Protein AF-A0A7Y0XD40-F1 (afdb_monomer)

Sequence (82 aa):
MALAARANIPLDLMYDVVTNAAGNSWMFENRMKHVVDGDYSPKSMVDIFVKDLNLVSDTAKDLKFPLPLSSTALNMFLSASN

Solvent-accessible surface area (backbone atoms only — not comparable to full-atom values): 4950 Å² total; per-residue (Å²): 106,73,68,42,54,75,69,71,41,59,56,68,59,54,51,54,54,36,63,77,38,94,80,45,45,74,67,51,61,60,55,49,48,31,63,64,72,67,54,78,75,85,86,66,66,60,58,58,55,40,54,53,43,46,55,52,50,54,55,26,58,79,67,73,50,91,53,72,68,59,53,54,48,36,55,54,38,56,74,70,45,131

pLDDT: mean 95.59, std 4.11, range [69.81, 98.56]

InterPro domains:
  IPR008927 6-phosphogluconate dehydrogenase-like, C-terminal domain superfamily [SSF48179] (1-81)
  IPR013328 6-phosphogluconate dehydrogenase, domain 2 [G3DSA:1.10.1040.10] (1-82)
  IPR029154 3-hydroxyisobutyrate dehydrogenase-like, NAD-binding domain [PF14833] (1-80)

Nearest PDB structures (foldseek):
  3g0o-assembly1_A  TM=9.723E-01  e=2.515E-08  Salmonella enterica subsp. enterica serovar Typhimurium
  2uyy-assembly1_D  TM=9.284E-01  e=4.586E-03  Homo sapiens
  5xvh-assembly1_A-2  TM=9.380E-01  e=4.884E-03  Pyrobaculum calidifontis JCM 11548
  3w6z-assembly1_A  TM=9.383E-01  e=6.696E-03  Pyrobaculum calidifontis JCM 11548
  4dll-assembly1_A  TM=9.423E-01  e=2.084E-02  Polaromonas sp. JS666

Foldseek 3Di:
DVVCVVVVHQLVVVLVVCCPDPNDDPCSNVPSVCVNVVNPPPPDALVVLLVVLVVVVVVCVVVVHDDVPSVVVNVVSVVVHD

Structure (mmCIF, N/CA/C/O backbone):
data_AF-A0A7Y0XD40-F1
#
_entry.id   AF-A0A7Y0XD40-F1
#
loop_
_atom_site.group_PDB
_atom_site.id
_atom_site.type_symbol
_atom_site.label_atom_id
_atom_site.label_alt_id
_atom_site.label_comp_id
_atom_site.label_asym_id
_atom_site.label_entity_id
_atom_site.label_seq_id
_atom_site.pdbx_PDB_ins_code
_atom_site.Cartn_x
_atom_site.Cartn_y
_atom_site.Cartn_z
_atom_site.occupancy
_atom_site.B_iso_or_equiv
_atom_site.auth_seq_id
_atom_site.auth_comp_id
_atom_site.auth_asym_id
_atom_site.auth_atom_id
_atom_site.pdbx_PDB_model_num
ATOM 1 N N . MET A 1 1 ? 7.616 -3.704 -4.450 1.00 93.12 1 MET A N 1
ATOM 2 C CA . MET A 1 1 ? 8.530 -2.995 -5.376 1.00 93.12 1 MET A CA 1
ATOM 3 C C . MET A 1 1 ? 9.883 -2.667 -4.754 1.00 93.12 1 MET A C 1
ATOM 5 O O . MET A 1 1 ? 10.877 -3.095 -5.316 1.00 93.12 1 MET A O 1
ATOM 9 N N . ALA A 1 2 ? 9.961 -2.011 -3.586 1.00 95.31 2 ALA A N 1
ATOM 10 C CA . ALA A 1 2 ? 11.249 -1.648 -2.965 1.00 95.31 2 ALA A CA 1
ATOM 11 C C . ALA A 1 2 ? 12.230 -2.828 -2.774 1.00 95.31 2 ALA A C 1
ATOM 13 O O . ALA A 1 2 ? 13.402 -2.721 -3.125 1.00 95.31 2 ALA A O 1
ATOM 14 N N . LEU A 1 3 ? 11.748 -3.979 -2.285 1.00 96.62 3 LEU A N 1
ATOM 15 C CA . LEU A 1 3 ? 12.588 -5.175 -2.141 1.00 96.62 3 LEU A CA 1
ATOM 16 C C . LEU A 1 3 ? 13.072 -5.726 -3.494 1.00 96.62 3 LEU A C 1
ATOM 18 O O . LEU A 1 3 ? 14.230 -6.110 -3.608 1.00 96.62 3 LEU A O 1
ATOM 22 N N . ALA A 1 4 ? 12.216 -5.718 -4.520 1.00 96.62 4 ALA A N 1
ATOM 23 C CA . ALA A 1 4 ? 12.583 -6.144 -5.872 1.00 96.62 4 ALA A CA 1
ATOM 24 C C . ALA A 1 4 ? 13.688 -5.246 -6.453 1.00 96.62 4 ALA A C 1
ATOM 26 O O . ALA A 1 4 ? 14.702 -5.759 -6.916 1.00 96.62 4 ALA A O 1
ATOM 27 N N . ALA A 1 5 ? 13.553 -3.920 -6.311 1.00 96.38 5 ALA A N 1
ATOM 28 C CA . ALA A 1 5 ? 14.603 -2.971 -6.686 1.00 96.38 5 ALA A CA 1
ATOM 29 C C . ALA A 1 5 ? 15.918 -3.259 -5.943 1.00 96.38 5 ALA A C 1
ATOM 31 O O . ALA A 1 5 ? 16.981 -3.307 -6.556 1.00 96.38 5 ALA A O 1
ATOM 32 N N . ARG A 1 6 ? 15.856 -3.522 -4.629 1.00 97.88 6 ARG A N 1
ATOM 33 C CA . ARG A 1 6 ? 17.045 -3.862 -3.830 1.00 97.88 6 ARG A CA 1
ATOM 34 C C . ARG A 1 6 ? 17.704 -5.175 -4.262 1.00 97.88 6 ARG A C 1
ATOM 36 O O . ARG A 1 6 ? 18.919 -5.300 -4.143 1.00 97.88 6 ARG A O 1
ATOM 43 N N . ALA A 1 7 ? 16.921 -6.128 -4.757 1.00 98.12 7 ALA A N 1
ATOM 44 C CA . ALA A 1 7 ? 17.390 -7.399 -5.298 1.00 98.12 7 ALA A CA 1
ATOM 45 C C . ALA A 1 7 ? 17.850 -7.311 -6.770 1.00 98.12 7 ALA A C 1
ATOM 47 O O . ALA A 1 7 ? 18.150 -8.342 -7.364 1.00 98.12 7 ALA A O 1
ATOM 48 N N . ASN A 1 8 ? 17.916 -6.107 -7.358 1.00 97.56 8 ASN A N 1
ATOM 49 C CA . ASN A 1 8 ? 18.219 -5.872 -8.776 1.00 97.56 8 ASN A CA 1
ATOM 50 C C . ASN A 1 8 ? 17.255 -6.582 -9.744 1.00 97.56 8 ASN A C 1
ATOM 52 O O . ASN A 1 8 ? 17.630 -6.928 -10.863 1.00 97.56 8 ASN A O 1
ATOM 56 N N . ILE A 1 9 ? 16.007 -6.798 -9.324 1.00 97.75 9 ILE A N 1
ATOM 57 C CA . ILE A 1 9 ? 14.952 -7.313 -10.196 1.00 97.75 9 ILE A CA 1
ATOM 58 C C . ILE A 1 9 ? 14.360 -6.125 -10.970 1.00 97.75 9 ILE A C 1
ATOM 60 O O . ILE A 1 9 ? 13.933 -5.155 -10.331 1.00 97.75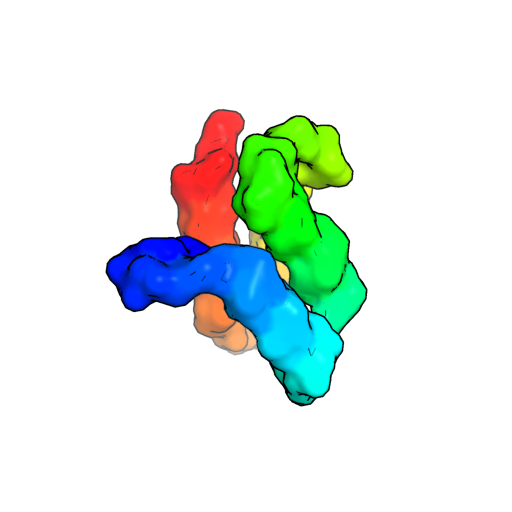 9 ILE A O 1
ATOM 64 N N . PRO A 1 10 ? 14.291 -6.182 -12.315 1.00 97.69 10 PRO A N 1
ATOM 65 C CA . PRO A 1 10 ? 13.631 -5.149 -13.106 1.00 97.69 10 PRO A CA 1
ATOM 66 C C . PRO A 1 10 ? 12.182 -4.942 -12.650 1.00 97.69 10 PRO A C 1
ATOM 68 O O . PRO A 1 10 ? 11.418 -5.902 -12.524 1.00 97.69 10 PRO A O 1
ATOM 71 N N . LEU A 1 11 ? 11.797 -3.692 -12.383 1.00 97.44 11 LEU A N 1
ATOM 72 C CA . LEU A 1 11 ? 10.477 -3.396 -11.823 1.00 97.44 11 LEU A CA 1
ATOM 73 C C . LEU A 1 11 ? 9.341 -3.673 -12.814 1.00 97.44 11 LEU A C 1
ATOM 75 O O . LEU A 1 11 ? 8.301 -4.159 -12.378 1.00 97.44 11 LEU A O 1
ATOM 79 N N . ASP A 1 12 ? 9.559 -3.463 -14.114 1.00 97.31 12 ASP A N 1
ATOM 80 C CA . ASP A 1 12 ? 8.601 -3.842 -15.163 1.00 97.31 12 ASP A CA 1
ATOM 81 C C . ASP A 1 12 ? 8.306 -5.345 -15.140 1.00 97.31 12 ASP A C 1
ATOM 83 O O . ASP A 1 12 ? 7.149 -5.759 -15.156 1.00 97.31 12 ASP A O 1
ATOM 87 N N . LEU A 1 13 ? 9.355 -6.166 -15.014 1.00 97.62 13 LEU A N 1
ATOM 88 C CA . LEU A 1 13 ? 9.217 -7.618 -14.915 1.00 97.62 13 LEU A CA 1
ATOM 89 C C . LEU A 1 13 ? 8.452 -8.016 -13.648 1.00 97.62 13 LEU A C 1
ATOM 91 O O . LEU A 1 13 ? 7.560 -8.855 -13.699 1.00 97.62 13 LEU A O 1
ATOM 95 N N . MET A 1 14 ? 8.780 -7.408 -12.504 1.00 97.12 14 MET A N 1
ATOM 96 C CA . MET A 1 14 ? 8.073 -7.686 -11.251 1.00 97.12 14 MET A CA 1
ATOM 97 C C . MET A 1 14 ? 6.591 -7.294 -11.335 1.00 97.12 14 MET A C 1
ATOM 99 O O . MET A 1 14 ? 5.732 -8.015 -10.828 1.00 97.12 14 MET A O 1
ATOM 103 N N . TYR A 1 15 ? 6.291 -6.156 -11.962 1.00 97.31 15 TYR A N 1
ATOM 104 C CA . TYR A 1 15 ? 4.925 -5.693 -12.177 1.00 97.31 15 TYR A CA 1
ATOM 105 C C . TYR A 1 15 ? 4.132 -6.682 -13.041 1.00 97.31 15 TYR A C 1
ATOM 107 O O . TYR A 1 15 ? 3.038 -7.087 -12.644 1.00 97.31 15 TYR A O 1
ATOM 115 N N . ASP A 1 16 ? 4.698 -7.117 -14.168 1.00 97.38 16 ASP A N 1
ATOM 116 C CA . ASP A 1 16 ? 4.059 -8.065 -15.086 1.00 97.38 16 ASP A CA 1
ATOM 117 C C . ASP A 1 16 ? 3.780 -9.419 -14.414 1.00 97.38 16 ASP A C 1
ATOM 119 O O . ASP A 1 16 ? 2.661 -9.938 -14.463 1.00 97.38 16 ASP A O 1
ATOM 123 N N . VAL A 1 17 ? 4.763 -9.948 -13.678 1.00 97.00 17 VAL A N 1
ATOM 124 C CA . VAL A 1 17 ? 4.621 -11.214 -12.946 1.00 97.00 17 VAL A CA 1
ATOM 125 C C . VAL A 1 17 ? 3.498 -11.144 -11.913 1.00 97.00 17 VAL A C 1
ATOM 127 O O . VAL A 1 17 ? 2.673 -12.052 -11.857 1.00 97.00 17 VAL A O 1
ATOM 130 N N . VAL A 1 18 ? 3.443 -10.093 -11.087 1.00 96.69 18 VAL A N 1
ATOM 131 C CA . VAL A 1 18 ? 2.399 -9.990 -10.052 1.00 96.69 18 VAL A CA 1
ATOM 132 C C . VAL A 1 18 ? 1.021 -9.792 -10.675 1.00 96.69 18 VAL A C 1
ATOM 134 O O . VAL A 1 18 ? 0.067 -10.401 -10.198 1.00 96.69 18 VAL A O 1
ATOM 137 N N . THR A 1 19 ? 0.923 -9.004 -11.749 1.00 97.12 19 THR A N 1
ATOM 138 C CA . THR A 1 19 ? -0.342 -8.737 -12.455 1.00 97.12 19 THR A CA 1
ATOM 139 C C . THR A 1 19 ? -0.951 -10.018 -13.038 1.00 97.12 19 THR A C 1
ATOM 141 O O . THR A 1 19 ? -2.165 -10.206 -13.007 1.00 97.12 19 THR A O 1
ATOM 144 N N . ASN A 1 20 ? -0.112 -10.948 -13.496 1.00 97.38 20 ASN A N 1
ATOM 145 C CA . ASN A 1 20 ? -0.547 -12.235 -14.044 1.00 97.38 20 ASN A CA 1
ATOM 146 C C . ASN A 1 20 ? -0.575 -13.379 -13.009 1.00 97.38 20 ASN A C 1
ATOM 148 O O . ASN A 1 20 ? -0.793 -14.536 -13.369 1.00 97.38 20 ASN A O 1
ATOM 152 N N . ALA A 1 21 ? -0.360 -13.084 -11.725 1.00 96.00 21 ALA A N 1
ATOM 153 C CA . ALA A 1 21 ? -0.352 -14.070 -10.648 1.00 96.00 21 ALA A CA 1
ATOM 154 C C . ALA A 1 21 ? -1.530 -13.884 -9.681 1.00 96.00 21 ALA A C 1
ATOM 156 O O . ALA A 1 21 ? -2.219 -12.867 -9.666 1.00 96.00 21 ALA A O 1
ATOM 157 N N . ALA A 1 22 ? -1.719 -14.856 -8.784 1.00 95.38 22 ALA A N 1
ATOM 158 C CA . ALA A 1 22 ? -2.753 -14.804 -7.744 1.00 95.38 22 ALA A CA 1
ATOM 159 C C . ALA A 1 22 ? -2.597 -13.622 -6.760 1.00 95.38 22 ALA A C 1
ATOM 161 O O . ALA A 1 22 ? -3.517 -13.333 -6.001 1.00 95.38 22 ALA A O 1
ATOM 162 N N . GLY A 1 23 ? -1.440 -12.948 -6.758 1.00 89.75 23 GLY A N 1
ATOM 163 C CA . GLY A 1 23 ? -1.181 -11.750 -5.955 1.00 89.75 23 GLY A CA 1
ATOM 164 C C . GLY A 1 23 ? -1.706 -10.445 -6.564 1.00 89.75 23 GLY A C 1
ATOM 165 O O . GLY A 1 23 ? -1.467 -9.384 -5.984 1.00 89.75 23 GLY A O 1
ATOM 166 N N . ASN A 1 24 ? -2.373 -10.495 -7.720 1.00 96.62 24 ASN A N 1
ATOM 167 C CA . ASN A 1 24 ? -2.874 -9.302 -8.388 1.00 96.62 24 ASN A CA 1
ATOM 168 C C . ASN A 1 24 ? -4.059 -8.651 -7.645 1.00 96.62 24 ASN A C 1
ATOM 170 O O . ASN A 1 24 ? -4.848 -9.301 -6.960 1.00 96.62 24 ASN A O 1
ATOM 174 N N . SER A 1 25 ? -4.202 -7.339 -7.815 1.00 97.56 25 SER A N 1
ATOM 175 C CA . SER A 1 25 ? -5.395 -6.573 -7.467 1.00 97.56 25 SER A CA 1
ATOM 176 C C . SER A 1 25 ? -5.437 -5.280 -8.275 1.00 97.56 25 SER A C 1
ATOM 178 O O . SER A 1 25 ? -4.395 -4.739 -8.644 1.00 97.56 25 SER A O 1
ATOM 180 N N . TRP A 1 26 ? -6.628 -4.700 -8.432 1.00 95.81 26 TRP A N 1
ATOM 181 C CA . TRP A 1 26 ? -6.767 -3.376 -9.048 1.00 95.81 26 TRP A CA 1
ATOM 182 C C . TRP A 1 26 ? -5.906 -2.303 -8.352 1.00 95.81 26 TRP A C 1
ATOM 184 O O . TRP A 1 26 ? -5.319 -1.436 -8.998 1.00 95.81 26 TRP A O 1
ATOM 194 N N . MET A 1 27 ? -5.775 -2.382 -7.020 1.00 94.50 27 MET A N 1
ATOM 195 C CA . MET A 1 27 ? -4.891 -1.497 -6.254 1.00 94.50 27 MET A CA 1
ATOM 196 C C . MET A 1 27 ? -3.420 -1.662 -6.635 1.00 94.50 27 MET A C 1
ATOM 198 O O . MET A 1 27 ? -2.713 -0.659 -6.740 1.00 94.50 27 MET A O 1
ATOM 202 N N . PHE A 1 28 ? -2.960 -2.899 -6.834 1.00 95.88 28 PHE A N 1
ATOM 203 C CA . PHE A 1 28 ? -1.587 -3.174 -7.241 1.00 95.88 28 PHE A CA 1
ATOM 204 C C . PHE A 1 28 ? -1.311 -2.619 -8.638 1.00 95.88 28 PHE A C 1
ATOM 206 O O . PHE A 1 28 ? -0.374 -1.834 -8.783 1.00 95.88 28 PHE A O 1
ATOM 213 N N . GLU A 1 29 ? -2.153 -2.955 -9.620 1.00 96.44 29 GLU A N 1
ATOM 214 C CA . GLU A 1 29 ? -2.030 -2.467 -10.999 1.00 96.44 29 GLU A CA 1
ATOM 215 C C . GLU A 1 29 ? -1.950 -0.939 -11.030 1.00 96.44 29 GLU A C 1
ATOM 217 O O . GLU A 1 29 ? -0.994 -0.357 -11.540 1.00 96.44 29 GLU A O 1
ATOM 222 N N . ASN A 1 30 ? -2.904 -0.268 -10.382 1.00 94.25 30 ASN A N 1
ATOM 223 C CA . ASN A 1 30 ? -2.958 1.186 -10.376 1.00 94.25 30 ASN A CA 1
ATOM 224 C C . ASN A 1 30 ? -1.752 1.815 -9.652 1.00 94.25 30 ASN A C 1
ATOM 226 O O . ASN A 1 30 ? -1.087 2.695 -10.193 1.00 94.25 30 ASN A O 1
ATOM 230 N N . ARG A 1 31 ? -1.448 1.391 -8.417 1.00 93.56 31 ARG A N 1
ATOM 231 C CA . ARG A 1 31 ? -0.434 2.067 -7.585 1.00 93.56 31 ARG A CA 1
ATOM 232 C C . ARG A 1 31 ? 0.991 1.721 -7.988 1.00 93.56 31 ARG A C 1
ATOM 234 O O . ARG A 1 31 ? 1.851 2.596 -7.942 1.00 93.56 31 ARG A O 1
ATOM 241 N N . MET A 1 32 ? 1.266 0.469 -8.344 1.00 95.69 32 MET A N 1
ATOM 242 C CA . MET A 1 32 ? 2.632 0.057 -8.665 1.00 95.69 32 MET A CA 1
ATOM 243 C C . MET A 1 32 ? 3.051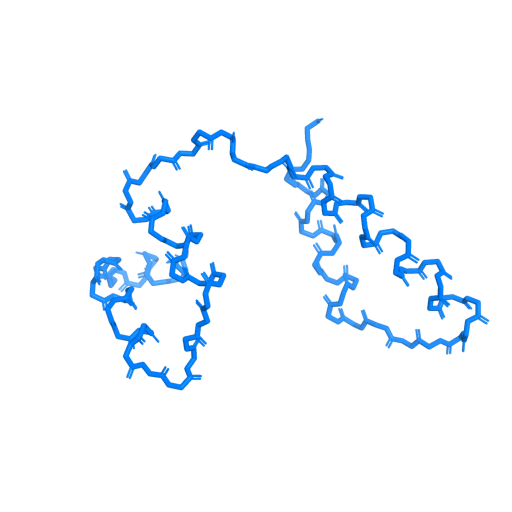 0.507 -10.058 1.00 95.69 32 MET A C 1
ATOM 245 O O . MET A 1 32 ? 4.239 0.740 -10.250 1.00 95.69 32 MET A O 1
ATOM 249 N N . LYS A 1 33 ? 2.109 0.750 -10.981 1.00 95.25 33 LYS A N 1
ATOM 250 C CA . LYS A 1 33 ? 2.431 1.381 -12.265 1.00 95.25 33 LYS A CA 1
ATOM 251 C C . LYS A 1 33 ? 3.066 2.760 -12.077 1.00 95.25 33 LYS A C 1
ATOM 253 O O . LYS A 1 33 ? 4.060 3.064 -12.717 1.00 95.25 33 LYS A O 1
ATOM 258 N N . HIS A 1 34 ? 2.568 3.553 -11.128 1.00 94.25 34 HIS A N 1
ATOM 259 C CA . HIS A 1 34 ? 3.161 4.853 -10.782 1.00 94.25 34 HIS A CA 1
ATOM 260 C C . HIS A 1 34 ? 4.589 4.721 -10.236 1.00 94.25 34 HIS A C 1
ATOM 262 O O . HIS A 1 34 ? 5.460 5.509 -10.582 1.00 94.25 34 HIS A O 1
ATOM 268 N N . VAL A 1 35 ? 4.848 3.687 -9.426 1.00 94.69 35 VAL A N 1
ATOM 269 C CA . VAL A 1 35 ? 6.195 3.394 -8.906 1.00 94.69 35 VAL A CA 1
ATOM 270 C C . VAL A 1 35 ? 7.149 2.982 -10.029 1.00 94.69 35 VAL A C 1
ATOM 272 O O . VAL A 1 35 ? 8.299 3.409 -10.027 1.00 94.69 35 VAL A O 1
ATOM 275 N N . VAL A 1 36 ? 6.677 2.166 -10.975 1.00 96.38 36 VAL A N 1
ATOM 276 C CA . VAL A 1 36 ? 7.435 1.748 -12.165 1.00 96.38 36 VAL A CA 1
ATOM 277 C C . VAL A 1 36 ? 7.772 2.952 -13.049 1.00 96.38 36 VAL A C 1
ATOM 279 O O . VAL A 1 36 ? 8.920 3.110 -13.448 1.00 96.38 36 VAL A O 1
ATOM 282 N N . ASP A 1 37 ? 6.798 3.836 -13.276 1.00 95.19 37 ASP A N 1
ATOM 283 C CA . ASP A 1 37 ? 6.957 5.034 -14.109 1.00 95.19 37 ASP A CA 1
ATOM 284 C C . ASP A 1 37 ? 7.746 6.157 -13.409 1.00 95.19 37 ASP A C 1
ATOM 286 O O . ASP A 1 37 ? 8.116 7.146 -14.040 1.00 95.19 37 ASP A O 1
ATOM 290 N N . GLY A 1 38 ? 7.979 6.039 -12.096 1.00 93.50 38 GLY A N 1
ATOM 291 C CA . GLY A 1 38 ? 8.584 7.090 -11.277 1.00 93.50 38 GLY A CA 1
ATOM 292 C C . GLY A 1 38 ? 7.704 8.336 -11.097 1.00 93.50 38 GLY A C 1
ATOM 293 O O . GLY A 1 38 ? 8.209 9.376 -10.675 1.00 93.50 38 GLY A O 1
ATOM 294 N N . ASP A 1 39 ? 6.407 8.252 -11.403 1.00 93.31 39 ASP A N 1
ATOM 295 C CA . ASP A 1 39 ? 5.451 9.354 -11.267 1.00 93.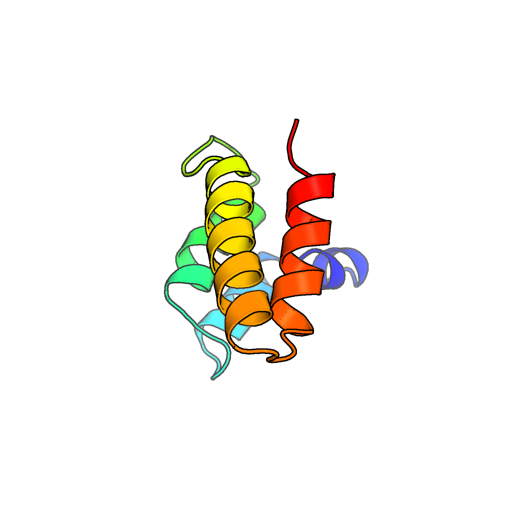31 39 ASP A CA 1
ATOM 296 C C . ASP A 1 39 ? 4.812 9.351 -9.874 1.00 93.31 39 ASP A C 1
ATOM 298 O O . ASP A 1 39 ? 3.903 8.574 -9.580 1.00 93.31 39 ASP A O 1
ATOM 302 N N . TYR A 1 40 ? 5.265 10.263 -9.018 1.00 87.75 40 TYR A N 1
ATOM 303 C CA . TYR A 1 40 ? 4.734 10.445 -7.664 1.00 87.75 40 TYR A CA 1
ATOM 304 C C . TYR A 1 40 ? 3.778 11.637 -7.550 1.00 87.75 40 TYR A C 1
ATOM 306 O O . TYR A 1 40 ? 3.547 12.142 -6.449 1.00 87.75 40 TYR A O 1
ATOM 314 N N . SER A 1 41 ? 3.196 12.087 -8.668 1.00 91.19 41 SER A N 1
ATOM 315 C CA . SER A 1 41 ? 2.153 13.112 -8.647 1.00 91.19 41 SER A CA 1
ATOM 316 C C . SER A 1 41 ? 1.011 12.686 -7.711 1.00 91.19 41 SER A C 1
ATOM 318 O O . SER A 1 41 ? 0.535 11.545 -7.783 1.00 91.19 41 SER A O 1
ATOM 320 N N . PRO A 1 42 ? 0.543 13.568 -6.812 1.00 86.50 42 PRO A N 1
ATOM 321 C CA . PRO A 1 42 ? -0.421 13.189 -5.790 1.00 86.50 42 PRO A CA 1
ATOM 322 C C . PRO A 1 42 ? -1.780 12.849 -6.415 1.00 86.50 42 PRO A C 1
ATOM 324 O O . PRO A 1 42 ? -2.507 13.721 -6.879 1.00 86.50 42 PRO A O 1
ATOM 327 N N . LYS A 1 43 ? -2.147 11.562 -6.389 1.00 86.31 43 LYS A N 1
ATOM 328 C CA . LYS A 1 43 ? -3.493 11.069 -6.766 1.00 86.31 43 LYS A CA 1
ATOM 329 C C . LYS A 1 43 ? -4.364 10.709 -5.561 1.00 86.31 43 LYS A C 1
ATOM 331 O O . LYS A 1 43 ? -5.549 10.437 -5.695 1.00 86.31 43 LYS A O 1
ATOM 336 N N . SER A 1 44 ? -3.750 10.639 -4.384 1.00 86.12 44 SER A N 1
ATOM 337 C CA . SER A 1 44 ? -4.384 10.468 -3.077 1.00 86.12 44 SER A CA 1
ATOM 338 C C . SER A 1 44 ? -3.370 10.896 -2.031 1.00 86.12 44 SER A C 1
ATOM 340 O O . SER A 1 44 ? -2.218 10.471 -2.112 1.00 86.12 44 SER A O 1
ATOM 342 N N . MET A 1 45 ? -3.779 11.710 -1.063 1.00 91.06 45 MET A N 1
ATOM 343 C CA . MET A 1 45 ? -2.867 12.157 -0.011 1.00 91.06 45 MET A CA 1
ATOM 344 C C . MET A 1 45 ? -2.593 11.030 0.986 1.00 91.06 45 MET A C 1
ATOM 346 O O . MET A 1 45 ? -3.497 10.261 1.319 1.00 91.06 45 MET A O 1
ATOM 350 N N . VAL A 1 46 ? -1.350 10.953 1.463 1.00 92.50 46 VAL A N 1
ATOM 351 C CA . VAL A 1 46 ? -0.914 10.000 2.497 1.00 92.50 46 VAL A CA 1
ATOM 352 C C . VAL A 1 46 ? -1.765 10.147 3.762 1.00 92.50 46 VAL A C 1
ATOM 354 O O . VAL A 1 46 ? -2.215 9.150 4.324 1.00 92.50 46 VAL A O 1
ATOM 357 N N . ASP A 1 47 ? -2.093 11.381 4.137 1.00 94.69 47 ASP A N 1
ATOM 358 C CA . ASP A 1 47 ? -2.821 11.695 5.372 1.00 94.69 47 ASP A CA 1
ATOM 359 C C . ASP A 1 47 ? -4.259 11.160 5.397 1.00 94.69 47 ASP A C 1
ATOM 361 O O . ASP A 1 47 ? -4.832 10.967 6.470 1.00 94.69 47 ASP A O 1
ATOM 365 N N . ILE A 1 48 ? -4.846 10.848 4.233 1.00 95.25 48 ILE A N 1
ATOM 366 C CA . ILE A 1 48 ? -6.152 10.175 4.175 1.00 95.25 48 ILE A CA 1
ATOM 367 C C . ILE A 1 48 ? -6.045 8.780 4.804 1.00 95.25 48 ILE A C 1
ATOM 369 O O . ILE A 1 48 ? -6.911 8.401 5.591 1.00 95.25 48 ILE A O 1
ATOM 373 N N . PHE A 1 49 ? -4.957 8.050 4.537 1.00 95.25 49 PHE A N 1
ATOM 374 C CA . PHE A 1 49 ? -4.721 6.740 5.147 1.00 95.25 49 PHE A CA 1
ATOM 375 C C . PHE A 1 49 ? -4.435 6.853 6.643 1.00 95.25 49 PHE A C 1
ATOM 377 O O . PHE A 1 49 ? -4.906 6.015 7.408 1.00 95.25 49 PHE A O 1
ATOM 384 N N . VAL A 1 50 ? -3.728 7.903 7.078 1.00 97.31 50 VAL A N 1
ATOM 385 C CA . VAL A 1 50 ? -3.525 8.185 8.510 1.00 97.31 50 VAL A CA 1
ATOM 386 C C . VAL A 1 50 ? -4.872 8.390 9.204 1.00 97.31 50 VAL A C 1
ATOM 388 O O . VAL A 1 50 ? -5.140 7.764 10.228 1.00 97.31 50 VAL A O 1
ATOM 391 N N . LYS A 1 51 ? -5.755 9.217 8.635 1.00 97.44 51 LYS A N 1
ATOM 392 C CA . LYS A 1 51 ? -7.112 9.433 9.153 1.00 97.44 51 LYS A CA 1
ATOM 393 C C . LYS A 1 51 ? -7.900 8.123 9.236 1.00 97.44 51 LYS A C 1
ATOM 395 O O . LYS A 1 51 ? -8.426 7.794 10.296 1.00 97.44 51 LYS A O 1
ATOM 400 N N . ASP A 1 52 ? -7.984 7.375 8.138 1.00 98.06 52 ASP A N 1
ATOM 401 C CA . ASP A 1 52 ? -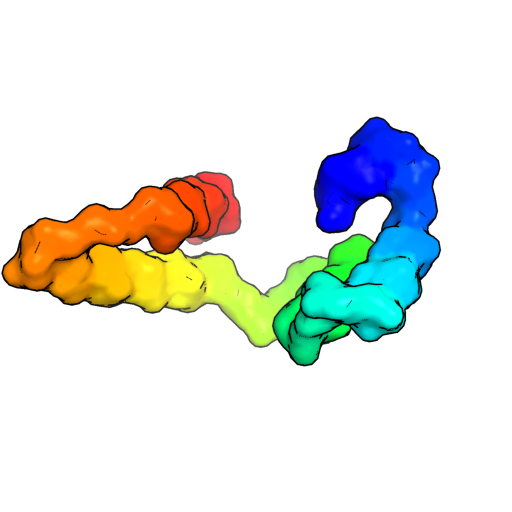8.806 6.161 8.071 1.00 98.06 52 ASP A CA 1
ATOM 402 C C . ASP A 1 52 ? -8.302 5.063 9.016 1.00 98.06 52 ASP A C 1
ATOM 404 O O . ASP A 1 52 ? -9.094 4.421 9.706 1.00 98.06 52 ASP A O 1
ATOM 408 N N . LEU A 1 53 ? -6.983 4.877 9.120 1.00 98.19 53 LEU A N 1
ATOM 409 C CA . LEU A 1 53 ? -6.401 3.883 10.022 1.00 98.19 53 LEU A CA 1
ATOM 410 C C . LEU A 1 53 ? -6.524 4.268 11.501 1.00 98.19 53 LEU A C 1
ATOM 412 O O . LEU A 1 53 ? -6.601 3.373 12.347 1.00 98.19 53 LEU A O 1
ATOM 416 N N . ASN A 1 54 ? -6.599 5.562 11.830 1.00 98.06 54 ASN A N 1
ATOM 417 C CA . ASN A 1 54 ? -6.947 5.998 13.184 1.00 98.06 54 ASN A CA 1
ATOM 418 C C . ASN A 1 54 ? -8.40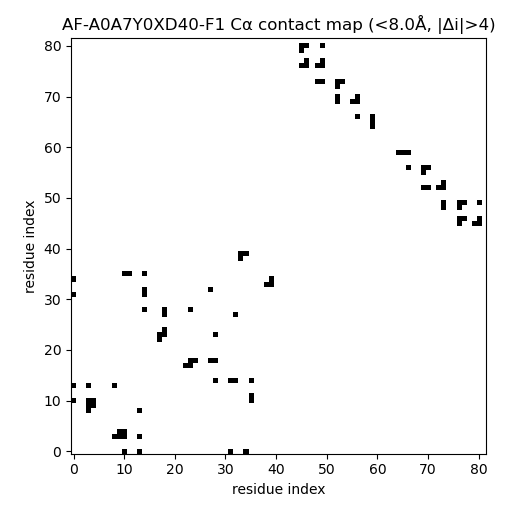1 5.645 13.527 1.00 98.06 54 ASN A C 1
ATOM 420 O O . ASN A 1 54 ? -8.631 5.038 14.569 1.00 98.06 54 ASN A O 1
ATOM 424 N N . LEU A 1 55 ? -9.360 5.892 12.624 1.00 98.50 55 LEU A N 1
ATOM 425 C CA . LEU A 1 55 ? -10.765 5.495 12.829 1.00 98.50 55 LEU A CA 1
ATOM 426 C C . LEU A 1 55 ? -10.913 3.980 13.044 1.00 98.50 55 LEU A C 1
ATOM 42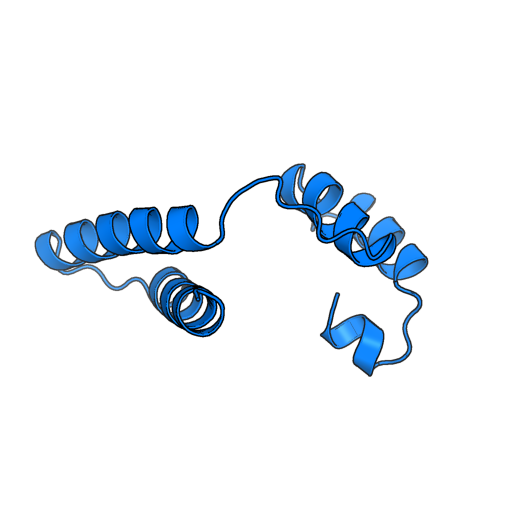8 O O . LEU A 1 55 ? -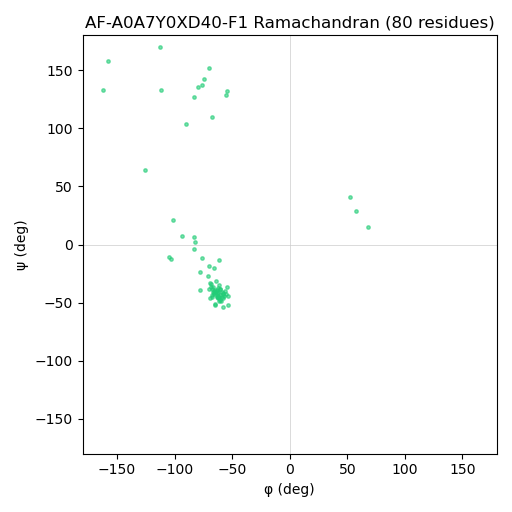11.639 3.532 13.935 1.00 98.50 55 LEU A O 1
ATOM 432 N N . VAL A 1 56 ? -10.187 3.181 12.254 1.00 98.38 56 VAL A N 1
ATOM 433 C CA . VAL A 1 56 ? -10.127 1.721 12.420 1.00 98.38 56 VAL A CA 1
ATOM 434 C C . VAL A 1 56 ? -9.530 1.340 13.779 1.00 98.38 56 VAL A C 1
ATOM 436 O O . VAL A 1 56 ? -10.063 0.465 14.461 1.00 98.38 56 VAL A O 1
ATOM 439 N N . SER A 1 57 ? -8.444 1.998 14.191 1.00 98.19 57 SER A N 1
ATOM 440 C CA . SER A 1 57 ? -7.774 1.721 15.466 1.00 98.19 57 SER A CA 1
ATOM 441 C C . SER A 1 57 ? -8.653 2.065 16.667 1.00 98.19 57 SER A C 1
ATOM 443 O O . SER A 1 57 ? -8.686 1.300 17.627 1.00 98.19 57 SER A O 1
ATOM 445 N N . ASP A 1 58 ? -9.387 3.175 16.616 1.00 98.50 58 ASP A N 1
ATOM 446 C CA . ASP A 1 58 ? -10.296 3.585 17.688 1.00 98.50 58 ASP A CA 1
ATOM 447 C C . ASP A 1 58 ? -11.481 2.623 17.813 1.00 98.50 58 ASP A C 1
ATOM 449 O O . ASP A 1 58 ? -11.755 2.128 18.906 1.00 98.50 58 ASP A O 1
ATOM 453 N N . THR A 1 59 ? -12.071 2.215 16.686 1.00 98.56 59 THR A N 1
ATOM 454 C CA . THR A 1 59 ? -13.121 1.181 16.666 1.00 98.56 59 THR A CA 1
ATOM 455 C C . THR A 1 59 ? -12.630 -0.135 17.287 1.00 98.56 59 THR A C 1
ATOM 457 O O . THR A 1 59 ? -13.340 -0.789 18.050 1.00 98.56 59 THR A O 1
ATOM 460 N N . ALA A 1 60 ? -11.394 -0.543 16.990 1.00 98.31 60 ALA A N 1
ATOM 461 C CA . ALA A 1 60 ? -10.829 -1.773 17.533 1.00 98.31 60 ALA A CA 1
ATOM 462 C C . ALA A 1 60 ? -10.547 -1.700 19.040 1.00 98.31 60 ALA A C 1
ATOM 464 O O . ALA A 1 60 ? -10.705 -2.709 19.731 1.00 98.31 60 ALA A O 1
ATOM 465 N N . LYS A 1 61 ? -10.172 -0.522 19.565 1.00 98.12 61 LYS A N 1
ATOM 466 C CA . LYS A 1 61 ? -10.018 -0.300 21.013 1.00 98.12 61 LYS A CA 1
ATOM 467 C C . LYS A 1 61 ? -11.350 -0.486 21.736 1.00 98.12 61 LYS A C 1
ATOM 469 O O . LYS A 1 61 ? -11.380 -1.205 22.735 1.00 98.12 61 LYS A O 1
ATOM 474 N N . ASP A 1 62 ? -12.433 0.078 21.203 1.00 98.56 62 ASP A N 1
ATOM 475 C CA . ASP A 1 62 ? -13.780 -0.062 21.777 1.00 98.56 62 ASP A CA 1
ATOM 476 C C . ASP A 1 62 ? -14.225 -1.531 21.827 1.00 98.56 62 ASP A C 1
ATOM 478 O O . ASP A 1 62 ? -14.804 -1.990 22.814 1.00 98.56 62 ASP A O 1
ATOM 482 N N . LEU A 1 63 ? -13.878 -2.300 20.791 1.00 98.56 63 LEU A N 1
ATOM 483 C CA . LEU A 1 63 ? -14.158 -3.736 20.697 1.00 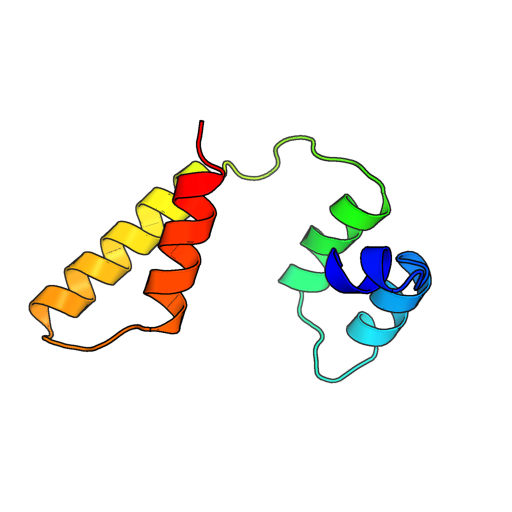98.56 63 LEU A CA 1
ATOM 484 C C . LEU A 1 63 ? -13.135 -4.626 21.421 1.00 98.56 63 LEU A C 1
ATOM 486 O O . LEU A 1 63 ? -13.312 -5.844 21.459 1.00 98.56 63 LEU A O 1
ATOM 490 N N . LYS A 1 64 ? -12.067 -4.051 21.993 1.00 98.19 64 LYS A N 1
ATOM 491 C CA . LYS A 1 64 ? -10.940 -4.776 22.610 1.00 98.19 64 LYS A CA 1
ATOM 492 C C . LYS A 1 64 ? -10.332 -5.834 21.676 1.00 98.19 64 LYS A C 1
ATOM 494 O O . LYS A 1 64 ? -9.998 -6.938 22.109 1.00 98.19 64 LYS A O 1
ATOM 499 N N . PHE A 1 65 ? -10.192 -5.503 20.393 1.00 98.38 65 PHE A N 1
ATOM 500 C CA . PHE A 1 65 ? -9.748 -6.430 19.353 1.00 98.38 65 PHE A CA 1
ATOM 501 C C . PHE A 1 65 ? -8.357 -6.061 18.797 1.00 98.38 65 PHE A C 1
ATOM 503 O O . PHE A 1 65 ? -8.120 -4.896 18.473 1.00 98.38 65 PHE A O 1
ATOM 510 N N . PRO A 1 66 ? -7.418 -7.019 18.651 1.00 97.81 66 PRO A N 1
ATOM 511 C CA . PRO A 1 66 ? -6.075 -6.732 18.146 1.00 97.81 66 PRO A CA 1
ATOM 512 C C . PRO A 1 66 ? -6.031 -6.595 16.614 1.00 97.81 66 PRO A C 1
ATOM 514 O O . PRO A 1 66 ? -6.545 -7.444 15.890 1.00 97.81 66 PRO A O 1
ATOM 517 N N . LEU A 1 67 ? -5.327 -5.573 16.109 1.00 98.19 67 LEU A N 1
ATOM 518 C CA . LEU A 1 67 ? -5.150 -5.312 14.670 1.00 98.19 67 LEU A CA 1
ATOM 519 C C . LEU A 1 67 ? -3.668 -5.201 14.256 1.00 98.19 67 LEU A C 1
ATOM 521 O O . LEU A 1 67 ? -3.240 -4.143 13.795 1.00 98.19 67 LEU A O 1
ATOM 525 N N . PRO A 1 68 ? -2.859 -6.270 14.373 1.00 97.75 68 PRO A N 1
ATOM 526 C CA . PRO A 1 68 ? -1.411 -6.188 14.154 1.00 97.75 68 PRO A CA 1
ATOM 527 C C . PRO A 1 68 ? -1.032 -5.612 12.781 1.00 97.75 68 PRO A C 1
ATOM 529 O O . PRO A 1 68 ? -0.162 -4.751 12.700 1.00 97.75 68 PRO A O 1
ATOM 532 N N . LEU A 1 69 ? -1.725 -6.016 11.710 1.00 98.19 69 LEU A N 1
ATOM 533 C CA . LEU A 1 69 ? -1.442 -5.524 10.357 1.00 98.19 69 LEU A CA 1
ATOM 534 C C . LEU A 1 69 ? -1.812 -4.045 10.180 1.00 98.19 69 LEU A C 1
ATOM 536 O O . LEU A 1 69 ? -1.005 -3.272 9.666 1.00 98.19 69 LEU A O 1
ATOM 540 N N . SER A 1 70 ? -3.001 -3.633 10.633 1.00 97.94 70 SER A N 1
ATOM 541 C CA . SER A 1 70 ? -3.447 -2.239 10.515 1.00 97.94 70 SER A CA 1
ATOM 542 C C . SER A 1 70 ? -2.596 -1.298 11.368 1.00 97.94 70 SER A C 1
ATOM 544 O O . SER A 1 70 ? -2.281 -0.198 10.923 1.00 97.94 70 SER A O 1
ATOM 546 N N . SER A 1 71 ? -2.167 -1.732 12.559 1.00 97.81 71 SER A N 1
ATOM 547 C CA . SER A 1 71 ? -1.267 -0.953 13.416 1.00 97.81 71 SER A CA 1
ATOM 548 C C . SER A 1 71 ? 0.114 -0.769 12.783 1.00 97.81 71 SER A C 1
ATOM 550 O O . SER A 1 71 ? 0.653 0.336 12.804 1.00 97.81 71 SER A O 1
ATOM 552 N N . THR A 1 72 ? 0.680 -1.814 12.167 1.00 98.31 72 THR A N 1
ATOM 553 C CA . THR A 1 72 ? 1.931 -1.677 11.408 1.00 98.31 72 THR A CA 1
ATOM 554 C C . THR A 1 72 ? 1.761 -0.720 10.229 1.00 98.31 72 THR A C 1
ATOM 556 O O . THR A 1 72 ? 2.595 0.166 10.048 1.00 98.31 72 THR A O 1
ATOM 559 N N . ALA A 1 73 ? 0.667 -0.841 9.471 1.00 97.88 73 ALA A N 1
ATOM 560 C CA . ALA A 1 73 ? 0.381 0.059 8.357 1.00 97.88 73 ALA A CA 1
ATOM 561 C C . ALA A 1 73 ? 0.253 1.524 8.813 1.00 97.88 73 ALA A C 1
ATOM 563 O O . ALA A 1 73 ? 0.843 2.403 8.187 1.00 97.88 73 ALA A O 1
ATOM 564 N N . LEU A 1 74 ? -0.444 1.791 9.925 1.00 97.94 74 LEU A N 1
ATOM 565 C CA . LEU A 1 74 ? -0.596 3.141 10.481 1.00 97.94 74 LEU A CA 1
ATOM 566 C C . LEU A 1 74 ? 0.764 3.770 10.800 1.00 97.94 74 LEU A C 1
ATOM 568 O O . LEU A 1 74 ? 1.021 4.898 10.394 1.00 97.94 74 LEU A O 1
ATOM 572 N N . ASN A 1 75 ? 1.661 3.027 11.452 1.00 97.38 75 ASN A N 1
ATOM 573 C CA . ASN A 1 75 ? 3.005 3.518 11.768 1.00 97.38 75 ASN A CA 1
ATOM 574 C C . ASN A 1 75 ? 3.828 3.830 10.509 1.00 97.38 75 ASN A C 1
ATOM 576 O O . ASN A 1 75 ? 4.570 4.814 10.481 1.00 97.38 75 ASN A O 1
ATOM 580 N N . MET A 1 76 ? 3.685 3.024 9.452 1.00 97.19 76 MET A N 1
ATOM 581 C CA . MET A 1 76 ? 4.342 3.288 8.169 1.00 97.19 76 MET A CA 1
ATOM 582 C C . MET A 1 76 ? 3.800 4.560 7.507 1.00 97.19 76 MET A C 1
ATOM 584 O O . MET A 1 76 ? 4.589 5.361 7.012 1.00 97.19 76 MET A O 1
ATOM 588 N N . PHE A 1 77 ? 2.481 4.779 7.530 1.00 96.75 77 PHE A N 1
ATOM 589 C CA . PHE A 1 77 ? 1.876 5.991 6.972 1.00 96.75 77 PHE A CA 1
ATOM 590 C C . PHE A 1 77 ? 2.189 7.245 7.793 1.00 96.75 77 PHE A C 1
ATOM 592 O O . PHE A 1 77 ? 2.472 8.276 7.198 1.00 96.75 77 PHE A O 1
ATOM 599 N N . LEU A 1 78 ? 2.224 7.159 9.127 1.00 96.62 78 LEU A N 1
ATOM 600 C CA . LEU A 1 78 ? 2.666 8.262 9.992 1.00 96.62 78 LEU A CA 1
ATOM 601 C C . LEU A 1 78 ? 4.113 8.669 9.700 1.00 96.62 78 LEU A C 1
ATOM 603 O O . LEU A 1 78 ? 4.422 9.851 9.691 1.00 96.62 78 LEU A O 1
ATOM 607 N N . SER A 1 79 ? 4.985 7.700 9.414 1.00 96.19 79 SER A N 1
ATOM 608 C CA . SER A 1 79 ? 6.389 7.972 9.071 1.00 96.19 79 SER A CA 1
ATOM 609 C C . SER A 1 79 ? 6.562 8.636 7.696 1.00 96.19 79 SER A C 1
ATOM 611 O O . SER A 1 79 ? 7.624 9.182 7.416 1.00 96.19 79 SER A O 1
ATOM 613 N N . ALA A 1 80 ? 5.550 8.545 6.827 1.00 92.94 80 ALA A N 1
ATOM 614 C CA . ALA A 1 80 ? 5.541 9.119 5.480 1.00 92.94 80 ALA A CA 1
ATOM 615 C C . ALA A 1 80 ? 4.670 10.386 5.357 1.00 92.94 80 ALA A C 1
ATOM 617 O O . ALA A 1 80 ? 4.686 11.035 4.311 1.00 92.94 80 ALA A O 1
ATOM 618 N N . SER A 1 81 ? 3.874 10.689 6.381 1.00 88.69 81 SER A 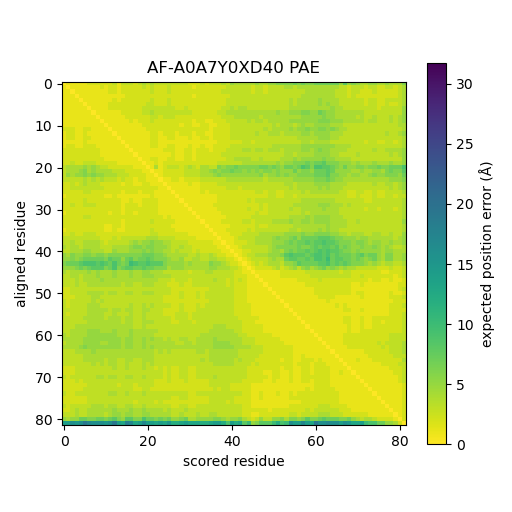N 1
ATOM 619 C CA . SER A 1 81 ? 3.043 11.888 6.492 1.00 88.69 81 SER A CA 1
ATOM 620 C C . SER A 1 81 ? 3.935 13.079 6.857 1.00 88.69 81 SER A C 1
ATOM 622 O O . SER A 1 81 ? 4.856 12.927 7.661 1.00 88.69 81 SER A O 1
ATOM 624 N N . ASN A 1 82 ? 3.704 14.228 6.215 1.00 69.81 82 ASN A N 1
ATOM 625 C CA . ASN A 1 82 ? 4.506 15.449 6.370 1.00 69.81 82 ASN A CA 1
ATOM 626 C C . ASN A 1 82 ? 3.747 16.509 7.163 1.00 69.81 82 ASN A C 1
ATOM 628 O O . ASN A 1 82 ? 2.565 16.736 6.827 1.00 69.81 82 ASN A O 1
#

Mean predicted aligned error: 2.97 Å

Secondary structure (DSSP, 8-state):
-HHHHHTT--HHHHHHHHHTSTT--HHHHHHHHHHHHT----SS-HHHHHHHHHHHHHHHHHTT---HHHHHHHHHHHHH--

Organism: Vibrio parahaemolyticus (NCBI:txid670)

Radius of gyration: 15.47 Å; Cα contacts (8 Å, |Δi|>4): 52; chains: 1; bounding box: 32×30×38 Å